Protein AF-A0A097ESL0-F1 (afdb_monomer_lite)

Structure (mmCIF, N/CA/C/O backbone):
data_AF-A0A097ESL0-F1
#
_entry.id   AF-A0A097ESL0-F1
#
loop_
_atom_site.group_PDB
_atom_site.id
_atom_site.type_symbol
_atom_site.label_atom_id
_atom_site.label_alt_id
_atom_site.label_comp_id
_atom_site.label_asym_id
_atom_site.label_entity_id
_atom_site.label_seq_id
_atom_site.pdbx_PDB_ins_code
_atom_site.Cartn_x
_atom_site.Cartn_y
_atom_site.Cartn_z
_atom_site.occupancy
_atom_site.B_iso_or_equiv
_atom_site.auth_seq_id
_atom_site.auth_comp_id
_atom_site.auth_asym_id
_atom_site.auth_atom_id
_atom_site.pdbx_PDB_model_num
ATOM 1 N N . MET A 1 1 ? -3.115 -7.786 -24.109 1.00 72.25 1 MET A N 1
ATOM 2 C CA . MET A 1 1 ? -2.297 -7.925 -22.891 1.00 72.25 1 MET A CA 1
ATOM 3 C C . MET A 1 1 ? -1.131 -6.985 -23.068 1.00 72.25 1 MET A C 1
ATOM 5 O O . MET A 1 1 ? -0.474 -7.098 -24.095 1.00 72.25 1 MET A O 1
ATOM 9 N N . ASN A 1 2 ? -0.929 -6.056 -22.139 1.00 75.81 2 ASN A N 1
ATOM 10 C CA . ASN A 1 2 ? 0.230 -5.167 -22.152 1.00 75.81 2 ASN A CA 1
ATOM 11 C C . ASN A 1 2 ? 1.166 -5.564 -21.012 1.00 75.81 2 ASN A C 1
ATOM 13 O O . ASN A 1 2 ? 0.701 -5.909 -19.924 1.00 75.81 2 ASN A O 1
ATOM 17 N N . ILE A 1 3 ? 2.466 -5.565 -21.291 1.00 78.94 3 ILE A N 1
ATOM 18 C CA . ILE A 1 3 ? 3.513 -5.884 -20.325 1.00 78.94 3 ILE A CA 1
ATOM 19 C C . ILE A 1 3 ? 4.560 -4.782 -20.439 1.00 78.94 3 ILE A C 1
ATOM 21 O O . ILE A 1 3 ? 5.071 -4.536 -21.531 1.00 78.94 3 ILE A O 1
ATOM 25 N N . ALA A 1 4 ? 4.867 -4.133 -19.323 1.00 76.00 4 ALA A N 1
ATOM 26 C CA . ALA A 1 4 ? 5.984 -3.208 -19.200 1.00 76.00 4 ALA A CA 1
ATOM 27 C C . ALA A 1 4 ? 7.003 -3.793 -18.215 1.00 76.00 4 ALA A C 1
ATOM 29 O O . ALA A 1 4 ? 6.636 -4.161 -17.099 1.00 76.00 4 ALA A O 1
ATOM 30 N N . ASP A 1 5 ? 8.260 -3.900 -18.636 1.00 73.31 5 ASP A N 1
ATOM 31 C CA . ASP A 1 5 ? 9.339 -4.500 -17.848 1.00 73.31 5 ASP A CA 1
ATOM 32 C C . ASP A 1 5 ? 10.494 -3.496 -17.663 1.00 73.31 5 ASP A C 1
ATOM 34 O O . ASP A 1 5 ? 10.840 -2.773 -18.604 1.00 73.31 5 ASP A O 1
ATOM 38 N N . GLY A 1 6 ? 11.059 -3.430 -16.453 1.00 63.69 6 GLY A N 1
ATOM 39 C CA . GLY A 1 6 ? 12.122 -2.502 -16.040 1.00 63.69 6 GLY A CA 1
ATOM 40 C C . GLY A 1 6 ? 11.662 -1.192 -15.371 1.00 63.69 6 GLY A C 1
ATOM 41 O O . GLY A 1 6 ? 10.480 -0.907 -15.224 1.00 63.69 6 GLY A O 1
ATOM 42 N N . ASN A 1 7 ? 12.617 -0.337 -14.973 1.00 55.38 7 ASN A N 1
ATOM 43 C CA . ASN A 1 7 ? 12.353 0.988 -14.376 1.00 55.38 7 ASN A CA 1
ATOM 44 C C . ASN A 1 7 ? 11.753 1.969 -15.407 1.00 55.38 7 ASN A C 1
ATOM 46 O O . ASN A 1 7 ? 12.433 2.880 -15.885 1.00 55.38 7 ASN A O 1
ATOM 50 N N . VAL A 1 8 ? 10.486 1.783 -15.770 1.00 59.78 8 VAL A N 1
ATOM 51 C CA . VAL A 1 8 ? 9.798 2.557 -16.808 1.00 59.78 8 VAL A CA 1
ATOM 52 C C . VAL A 1 8 ? 8.651 3.393 -16.251 1.00 59.78 8 VAL A C 1
ATOM 54 O O . VAL A 1 8 ? 7.893 2.972 -15.380 1.00 59.78 8 VAL A O 1
ATOM 57 N N . TYR A 1 9 ? 8.505 4.594 -16.814 1.00 72.00 9 TYR A N 1
ATOM 58 C CA . TYR A 1 9 ? 7.272 5.370 -16.752 1.00 72.00 9 TYR A CA 1
ATOM 59 C C . TYR A 1 9 ? 6.353 4.850 -17.854 1.00 72.00 9 TYR A C 1
ATOM 61 O O . TYR A 1 9 ? 6.560 5.157 -19.028 1.00 72.00 9 TYR A O 1
ATOM 69 N N . ALA A 1 10 ? 5.381 4.017 -17.494 1.00 78.38 10 ALA A N 1
ATOM 70 C CA . ALA A 1 10 ? 4.524 3.344 -18.466 1.00 78.38 10 ALA A CA 1
ATOM 71 C C . ALA A 1 10 ? 3.055 3.719 -18.264 1.00 78.38 10 ALA A C 1
ATOM 73 O O . ALA A 1 10 ? 2.548 3.688 -17.144 1.00 78.38 10 ALA A O 1
ATOM 74 N N . ALA A 1 11 ? 2.364 4.027 -19.363 1.00 85.94 11 ALA A N 1
ATOM 75 C CA . ALA A 1 11 ? 0.911 4.133 -19.410 1.00 85.94 11 ALA A CA 1
ATOM 76 C C . ALA A 1 11 ? 0.359 2.953 -20.217 1.00 85.94 11 ALA A C 1
ATOM 78 O O . ALA A 1 11 ? 0.725 2.772 -21.378 1.00 85.94 11 ALA A O 1
ATOM 79 N N . GLN A 1 12 ? -0.496 2.137 -19.605 1.00 84.81 12 GLN A N 1
ATOM 80 C CA . GLN A 1 12 ? -1.028 0.913 -20.199 1.00 84.81 12 GLN A CA 1
ATOM 81 C C . GLN A 1 12 ? -2.561 0.932 -20.189 1.00 84.81 12 GLN A C 1
ATOM 83 O O . GLN A 1 12 ? -3.185 1.229 -19.169 1.00 84.81 12 GLN A O 1
ATOM 88 N N . VAL A 1 13 ? -3.164 0.598 -21.333 1.00 88.62 13 VAL A N 1
ATOM 89 C CA . VAL A 1 13 ? -4.618 0.478 -21.514 1.00 88.62 13 VAL A CA 1
ATOM 90 C C . VAL A 1 13 ? -4.913 -0.881 -22.127 1.00 88.62 13 VAL A C 1
ATOM 92 O O . VAL A 1 13 ? -4.481 -1.167 -23.244 1.00 88.62 13 VAL A O 1
ATOM 95 N N . GLY A 1 14 ? -5.660 -1.728 -21.432 1.00 86.19 14 GLY A N 1
ATOM 96 C CA . GLY A 1 14 ? -5.944 -3.064 -21.943 1.00 86.19 14 GLY A CA 1
ATOM 97 C C . GLY A 1 14 ? -6.792 -3.901 -21.007 1.00 86.19 14 GLY A C 1
ATOM 98 O O . GLY A 1 14 ? -7.068 -3.514 -19.884 1.00 86.19 14 GLY A O 1
ATOM 99 N N . PHE A 1 15 ? -7.206 -5.082 -21.461 1.00 87.88 15 PHE A N 1
ATOM 100 C CA . PHE A 1 15 ? -7.933 -6.018 -20.599 1.00 87.88 15 PHE A CA 1
ATOM 101 C C . PHE A 1 15 ? -7.063 -6.517 -19.439 1.00 87.88 15 PHE A C 1
ATOM 103 O O . PHE A 1 15 ? -7.522 -6.559 -18.305 1.00 87.88 15 PHE A O 1
ATOM 110 N N . LEU A 1 16 ? -5.806 -6.856 -19.729 1.00 88.81 16 LEU A N 1
ATOM 111 C CA . LEU A 1 16 ? -4.817 -7.324 -18.762 1.00 88.81 16 LEU A CA 1
ATOM 112 C C . LEU A 1 16 ? -3.552 -6.486 -18.934 1.00 88.81 16 LEU A C 1
ATOM 114 O O . LEU A 1 16 ? -2.993 -6.467 -20.041 1.00 88.81 16 LEU A O 1
ATOM 118 N N . ASN A 1 17 ? -3.120 -5.824 -17.866 1.00 88.06 17 ASN A N 1
ATOM 119 C CA . ASN A 1 17 ? -1.888 -5.044 -17.818 1.00 88.06 17 ASN A CA 1
ATOM 120 C C . ASN A 1 17 ? -0.973 -5.598 -16.717 1.00 88.06 17 ASN A C 1
ATOM 122 O O . ASN A 1 17 ? -1.445 -5.919 -15.624 1.00 88.06 17 ASN A O 1
ATOM 126 N N . LYS A 1 18 ? 0.324 -5.723 -17.012 1.00 87.88 18 LYS A N 1
ATOM 127 C CA . LYS A 1 18 ? 1.361 -6.076 -16.036 1.00 87.88 18 LYS A CA 1
ATOM 128 C C . LYS A 1 18 ? 2.496 -5.054 -16.105 1.00 87.88 18 LYS A C 1
ATOM 130 O O . LYS A 1 18 ? 2.891 -4.647 -17.197 1.00 87.88 18 LYS A O 1
ATOM 135 N N . SER A 1 19 ? 3.038 -4.651 -14.961 1.00 83.81 19 SER A N 1
ATOM 136 C CA . SER A 1 19 ? 4.214 -3.780 -14.898 1.00 83.81 19 SER A CA 1
ATOM 137 C C . SER A 1 19 ? 5.212 -4.251 -13.848 1.00 83.81 19 SER A C 1
ATOM 139 O O . SER A 1 19 ? 4.795 -4.573 -12.740 1.00 83.81 19 SER A O 1
ATOM 141 N N . ALA A 1 20 ? 6.506 -4.244 -14.164 1.00 79.88 20 ALA A N 1
ATOM 142 C CA . ALA A 1 20 ? 7.585 -4.518 -13.214 1.00 79.88 20 ALA A CA 1
ATOM 143 C C . ALA A 1 20 ? 8.308 -3.213 -12.842 1.00 79.88 20 ALA A C 1
ATOM 145 O O . ALA A 1 20 ? 9.135 -2.720 -13.592 1.00 79.88 20 ALA A O 1
ATOM 146 N N . GLY A 1 21 ? 7.967 -2.635 -11.690 1.00 74.62 21 GLY A N 1
ATOM 147 C CA . GLY A 1 21 ? 8.648 -1.480 -11.102 1.00 74.62 21 GLY A CA 1
ATOM 148 C C . GLY A 1 21 ? 8.341 -0.106 -11.715 1.00 74.62 21 GLY A C 1
ATOM 149 O O . GLY A 1 21 ? 7.564 0.028 -12.658 1.00 74.62 21 GLY A O 1
ATOM 150 N N . GLY A 1 22 ? 8.920 0.944 -11.120 1.00 81.69 22 GLY A N 1
ATOM 151 C CA . GLY A 1 22 ? 8.792 2.331 -11.584 1.00 81.69 22 GLY A CA 1
ATOM 152 C C . GLY A 1 22 ? 7.477 3.030 -11.213 1.00 81.69 22 GLY A C 1
ATOM 153 O O . GLY A 1 22 ? 6.807 2.664 -10.242 1.00 81.69 22 GLY A O 1
ATOM 154 N N . PHE A 1 23 ? 7.136 4.076 -11.979 1.00 86.00 23 PHE A N 1
ATOM 155 C CA . PHE A 1 23 ? 5.852 4.778 -11.893 1.00 86.00 23 PHE A CA 1
ATOM 156 C C . PHE A 1 23 ? 4.937 4.336 -13.034 1.00 86.00 23 PHE A C 1
ATOM 158 O O . PHE A 1 23 ? 5.247 4.552 -14.205 1.00 86.00 23 PHE A O 1
ATOM 165 N N . THR A 1 24 ? 3.791 3.742 -12.709 1.00 88.94 24 THR A N 1
ATOM 166 C CA . THR A 1 24 ? 2.943 3.089 -13.720 1.00 88.94 24 THR A CA 1
ATOM 167 C C . THR A 1 24 ? 1.526 3.642 -13.681 1.00 88.94 24 THR A C 1
ATOM 169 O O . THR A 1 24 ? 0.964 3.846 -12.610 1.00 88.94 24 THR A O 1
ATOM 172 N N . ILE A 1 25 ? 0.936 3.896 -14.845 1.00 90.94 25 ILE A N 1
ATOM 173 C CA . ILE A 1 25 ? -0.482 4.222 -14.991 1.00 90.94 25 ILE A CA 1
ATOM 174 C C . ILE A 1 25 ? -1.121 3.070 -15.751 1.00 90.94 25 ILE A C 1
ATOM 176 O O . ILE A 1 25 ? -0.757 2.802 -16.893 1.00 90.94 25 ILE A O 1
ATOM 180 N N . GLN A 1 26 ? -2.061 2.372 -15.130 1.00 91.62 26 GLN A N 1
ATOM 181 C CA . GLN A 1 26 ? -2.710 1.209 -15.724 1.00 91.62 26 GLN A CA 1
ATOM 182 C C . GLN A 1 26 ? -4.221 1.359 -15.643 1.00 91.62 26 GLN A C 1
ATOM 184 O O . GLN A 1 26 ? -4.768 1.674 -14.587 1.00 91.62 26 GLN A O 1
ATOM 189 N N . THR A 1 27 ? -4.899 1.135 -16.766 1.00 92.56 27 THR A N 1
ATOM 190 C CA . THR A 1 27 ? -6.359 1.070 -16.817 1.00 92.56 27 THR A CA 1
ATOM 191 C C . THR A 1 27 ? -6.818 -0.160 -17.589 1.00 92.56 27 THR A C 1
ATOM 193 O O . THR A 1 27 ? -6.297 -0.467 -18.670 1.00 92.56 27 THR A O 1
ATOM 196 N N . GLY A 1 28 ? -7.763 -0.907 -17.020 1.00 89.81 28 GLY A N 1
ATOM 197 C CA . GLY A 1 28 ? -8.121 -2.207 -17.565 1.00 89.81 28 GLY A CA 1
ATOM 198 C C . GLY A 1 28 ? -9.080 -3.042 -16.740 1.00 89.81 28 GLY A C 1
ATOM 199 O O . GLY A 1 28 ? -9.633 -2.588 -15.747 1.00 89.81 28 GLY A O 1
ATOM 200 N N . VAL A 1 29 ? -9.284 -4.296 -17.150 1.00 92.00 29 VAL A N 1
ATOM 201 C CA . VAL A 1 29 ? -10.060 -5.254 -16.347 1.00 92.00 29 VAL A CA 1
ATOM 202 C C . VAL A 1 29 ? -9.214 -5.755 -15.183 1.00 92.00 29 VAL A C 1
ATOM 204 O O . VAL A 1 29 ? -9.672 -5.684 -14.044 1.00 92.00 29 VAL A O 1
ATOM 207 N N . ALA A 1 30 ? -7.986 -6.205 -15.453 1.00 92.38 30 ALA A N 1
ATOM 208 C CA . ALA A 1 30 ? -7.028 -6.582 -14.424 1.00 92.38 30 ALA A CA 1
ATOM 209 C C . ALA A 1 30 ? -5.686 -5.866 -14.614 1.00 92.38 30 ALA A C 1
ATOM 211 O O . ALA A 1 30 ? -5.110 -5.897 -15.705 1.00 92.38 30 ALA A O 1
ATOM 212 N N . ASN A 1 31 ? -5.183 -5.261 -13.541 1.00 91.12 31 ASN A N 1
ATOM 213 C CA . ASN A 1 31 ? -3.884 -4.597 -13.497 1.00 91.12 31 ASN A CA 1
ATOM 214 C C . ASN A 1 31 ? -3.013 -5.255 -12.425 1.00 91.12 31 ASN A C 1
ATOM 216 O O . ASN A 1 31 ? -3.475 -5.494 -11.309 1.00 91.12 31 ASN A O 1
ATOM 220 N N . MET A 1 32 ? -1.767 -5.559 -12.772 1.00 90.00 32 MET A N 1
ATOM 221 C CA . MET A 1 32 ? -0.806 -6.200 -11.879 1.00 90.00 32 MET A CA 1
ATOM 222 C C . MET A 1 32 ? 0.496 -5.405 -11.866 1.00 90.00 32 MET A C 1
ATOM 224 O O . MET A 1 32 ? 1.075 -5.121 -12.915 1.00 90.00 32 MET A O 1
ATOM 228 N N . VAL A 1 33 ? 0.986 -5.070 -10.678 1.00 88.19 33 VAL A N 1
ATOM 229 C CA . VAL A 1 33 ? 2.288 -4.433 -10.488 1.00 88.19 33 VAL A CA 1
ATOM 230 C C . VAL A 1 33 ? 3.181 -5.333 -9.659 1.00 88.19 33 VAL A C 1
ATOM 232 O O . VAL A 1 33 ? 2.808 -5.788 -8.582 1.00 88.19 33 VAL A O 1
ATOM 235 N N . GLU A 1 34 ? 4.389 -5.542 -10.150 1.00 87.31 34 GLU A N 1
ATOM 236 C CA . GLU A 1 34 ? 5.456 -6.228 -9.451 1.00 87.31 34 GLU A CA 1
ATOM 237 C C . GLU A 1 34 ? 6.490 -5.191 -9.007 1.00 87.31 34 GLU A C 1
ATOM 239 O O . GLU A 1 34 ? 7.012 -4.422 -9.811 1.00 87.31 34 GLU A O 1
ATOM 244 N N . ILE A 1 35 ? 6.730 -5.100 -7.704 1.00 77.69 35 ILE A N 1
ATOM 245 C CA . ILE A 1 35 ? 7.628 -4.126 -7.095 1.00 77.69 35 ILE A CA 1
ATOM 246 C C . ILE A 1 35 ? 9.006 -4.750 -6.970 1.00 77.69 35 ILE A C 1
ATOM 248 O O . ILE A 1 35 ? 9.193 -5.727 -6.247 1.00 77.69 35 ILE A O 1
ATOM 252 N N . GLU A 1 36 ? 9.971 -4.139 -7.647 1.00 74.31 36 GLU A N 1
ATOM 253 C CA . GLU A 1 36 ? 11.376 -4.541 -7.581 1.00 74.31 36 GLU A CA 1
ATOM 254 C C . GLU A 1 36 ? 12.198 -3.672 -6.607 1.00 74.31 36 GLU A C 1
ATOM 256 O O . GLU A 1 36 ? 13.166 -4.149 -6.027 1.00 74.31 36 GLU A O 1
ATOM 261 N N . ASN A 1 37 ? 11.781 -2.418 -6.368 1.00 66.12 37 ASN A N 1
ATOM 262 C CA . ASN A 1 37 ? 12.478 -1.427 -5.538 1.00 66.12 37 ASN A CA 1
ATOM 263 C C . ASN A 1 37 ? 11.499 -0.626 -4.655 1.00 66.12 37 ASN A C 1
ATOM 265 O O . ASN A 1 37 ? 10.334 -0.442 -5.000 1.00 66.12 37 ASN A O 1
ATOM 269 N N . ASN A 1 38 ? 11.987 -0.061 -3.543 1.00 66.56 38 ASN A N 1
ATOM 270 C CA . ASN A 1 38 ? 11.163 0.674 -2.564 1.00 66.56 38 ASN A CA 1
ATOM 271 C C . ASN A 1 38 ? 10.619 2.037 -3.045 1.00 66.56 38 ASN A C 1
ATOM 273 O O . ASN A 1 38 ? 9.822 2.655 -2.344 1.00 66.56 38 ASN A O 1
ATOM 277 N N . THR A 1 39 ? 11.033 2.524 -4.216 1.00 69.38 39 THR A N 1
ATOM 278 C CA . THR A 1 39 ? 10.663 3.846 -4.763 1.00 69.38 39 THR A CA 1
ATOM 279 C C . THR A 1 39 ? 9.547 3.789 -5.808 1.00 69.38 39 THR A C 1
ATOM 281 O O . THR A 1 39 ? 9.384 4.725 -6.589 1.00 69.38 39 THR A O 1
ATOM 284 N N . ASN A 1 40 ? 8.795 2.692 -5.862 1.00 80.00 40 ASN A N 1
ATOM 285 C CA . ASN A 1 40 ? 7.787 2.491 -6.897 1.00 80.00 40 ASN A CA 1
ATOM 286 C C . ASN A 1 40 ? 6.462 3.181 -6.552 1.00 80.00 40 ASN A C 1
ATOM 288 O O . ASN A 1 40 ? 6.135 3.427 -5.389 1.00 80.00 40 ASN A O 1
ATOM 292 N N . GLY A 1 41 ? 5.676 3.490 -7.576 1.00 87.12 41 GLY A N 1
ATOM 293 C CA . GLY A 1 41 ? 4.352 4.057 -7.383 1.00 87.12 41 GLY A CA 1
ATOM 294 C C . GLY A 1 41 ? 3.496 3.966 -8.630 1.00 87.12 41 GLY A C 1
ATOM 295 O O . GLY A 1 41 ? 3.914 3.454 -9.668 1.00 87.12 41 GLY A O 1
ATOM 296 N N . GLY A 1 42 ? 2.266 4.446 -8.550 1.00 91.19 42 GLY A N 1
ATOM 297 C CA . GLY A 1 42 ? 1.427 4.448 -9.737 1.00 91.19 42 GLY A CA 1
ATOM 298 C C . GLY A 1 42 ? -0.042 4.701 -9.496 1.00 91.19 42 GLY A C 1
ATOM 299 O O . GLY A 1 42 ? -0.500 4.857 -8.367 1.00 91.19 42 GLY A O 1
ATOM 300 N N . LEU A 1 43 ? -0.776 4.712 -10.601 1.00 93.06 43 LEU A N 1
ATOM 301 C CA . LEU A 1 43 ? -2.223 4.793 -10.652 1.00 93.06 43 LEU A CA 1
ATOM 302 C C . LEU A 1 43 ? -2.766 3.532 -11.325 1.00 93.06 43 LEU A C 1
ATOM 304 O O . LEU A 1 43 ? -2.352 3.188 -12.429 1.00 93.06 43 LEU A O 1
ATOM 308 N N . GLN A 1 44 ? -3.714 2.865 -10.682 1.00 94.06 44 GLN A N 1
ATOM 309 C CA . GLN A 1 44 ? -4.381 1.684 -11.220 1.00 94.06 44 GLN A CA 1
ATOM 310 C C . GLN A 1 44 ? -5.893 1.896 -11.208 1.00 94.06 44 GLN A C 1
ATOM 312 O O . GLN A 1 44 ? -6.469 2.256 -10.183 1.00 94.06 44 GLN A O 1
ATOM 317 N N . LEU A 1 45 ? -6.540 1.675 -12.348 1.00 94.81 45 LEU A N 1
ATOM 318 C CA . LEU A 1 45 ? -7.989 1.743 -12.502 1.00 94.81 45 LEU A CA 1
ATOM 319 C C . LEU A 1 45 ? -8.492 0.460 -13.155 1.00 94.81 45 LEU A C 1
ATOM 321 O O . LEU A 1 45 ? -8.123 0.145 -14.284 1.00 94.81 45 LEU A O 1
ATOM 325 N N . GLY A 1 46 ? -9.338 -0.299 -12.467 1.00 93.12 46 GLY A N 1
ATOM 326 C CA . GLY A 1 46 ? -9.837 -1.540 -13.049 1.00 93.12 46 GLY A CA 1
ATOM 327 C C . GLY A 1 46 ? -10.765 -2.346 -12.172 1.00 93.12 46 GLY A C 1
ATOM 328 O O . GLY A 1 46 ? -11.128 -1.924 -11.085 1.00 93.12 46 GLY A O 1
ATOM 329 N N . ILE A 1 47 ? -11.189 -3.513 -12.646 1.00 94.31 47 ILE A N 1
ATOM 330 C CA . ILE A 1 47 ? -12.031 -4.404 -11.838 1.00 94.31 47 ILE A CA 1
ATOM 331 C C . ILE A 1 47 ? -11.169 -5.068 -10.765 1.00 94.31 47 ILE A C 1
ATOM 333 O O . ILE A 1 47 ? -11.539 -5.061 -9.595 1.00 94.31 47 ILE A O 1
ATOM 337 N N . TYR A 1 48 ? -10.013 -5.590 -11.164 1.00 94.06 48 TYR A N 1
ATOM 338 C CA . TYR A 1 48 ? -9.053 -6.252 -10.296 1.00 94.06 48 TYR A CA 1
ATOM 339 C C . TYR A 1 48 ? -7.709 -5.528 -10.360 1.00 94.06 48 TYR A C 1
ATOM 341 O O . TYR A 1 48 ? -7.156 -5.337 -11.440 1.00 94.06 48 TYR A O 1
ATOM 349 N N . ASN A 1 49 ? -7.168 -5.139 -9.215 1.00 92.56 49 ASN A N 1
ATOM 350 C CA . ASN A 1 49 ? -5.864 -4.498 -9.124 1.00 92.56 49 ASN A CA 1
ATOM 351 C C . ASN A 1 49 ? -5.013 -5.222 -8.085 1.00 92.56 49 ASN A C 1
ATOM 353 O O . ASN A 1 49 ? -5.485 -5.482 -6.977 1.00 92.56 49 ASN A O 1
ATOM 357 N N . GLU A 1 50 ? -3.763 -5.514 -8.422 1.00 91.56 50 GLU A N 1
ATOM 358 C CA . GLU A 1 50 ? -2.861 -6.263 -7.553 1.00 91.56 50 GLU A CA 1
ATOM 359 C C . GLU A 1 50 ? -1.445 -5.698 -7.567 1.00 91.56 50 GLU A C 1
ATOM 361 O O . GLU A 1 50 ? -0.906 -5.356 -8.617 1.00 91.56 50 GLU A O 1
ATOM 366 N N . VAL A 1 51 ? -0.828 -5.626 -6.388 1.00 88.19 51 VAL A N 1
ATOM 367 C CA . VAL A 1 51 ? 0.547 -5.158 -6.209 1.00 88.19 51 VAL A CA 1
ATOM 368 C C . VAL A 1 51 ? 1.331 -6.155 -5.350 1.00 88.19 51 VAL A C 1
ATOM 370 O O . VAL A 1 51 ? 0.997 -6.392 -4.187 1.00 88.19 51 VAL A O 1
ATOM 373 N N . THR A 1 52 ? 2.383 -6.737 -5.924 1.00 86.06 52 THR A N 1
ATOM 374 C CA . THR A 1 52 ? 3.183 -7.838 -5.349 1.00 86.06 52 THR A CA 1
ATOM 375 C C . THR A 1 52 ? 4.670 -7.481 -5.332 1.00 86.06 52 THR A C 1
ATOM 377 O O . THR A 1 52 ? 5.102 -6.650 -6.120 1.00 86.06 52 THR A O 1
ATOM 380 N N . GLU A 1 53 ? 5.470 -8.081 -4.447 1.00 78.25 53 GLU A N 1
ATOM 381 C CA . GLU A 1 53 ? 6.927 -7.879 -4.390 1.00 78.25 53 GLU A CA 1
ATOM 382 C C . GLU A 1 53 ? 7.667 -8.965 -5.187 1.00 78.25 53 GLU A C 1
ATOM 384 O O . GLU A 1 53 ? 7.487 -10.156 -4.920 1.00 78.25 53 GLU A O 1
ATOM 389 N N . GLY A 1 54 ? 8.504 -8.569 -6.154 1.00 65.94 54 GLY A N 1
ATOM 390 C CA . GLY A 1 54 ? 9.183 -9.505 -7.064 1.00 65.94 54 GLY A CA 1
ATOM 391 C C . GLY A 1 54 ? 10.353 -10.266 -6.426 1.00 65.94 54 GLY A C 1
ATOM 392 O O . GLY A 1 54 ? 10.607 -11.421 -6.756 1.00 65.94 54 GLY A O 1
ATOM 393 N N . ASN A 1 55 ? 11.035 -9.665 -5.443 1.00 58.06 55 ASN A N 1
ATOM 394 C CA . ASN A 1 55 ? 12.291 -10.195 -4.891 1.00 58.06 55 ASN A CA 1
ATOM 395 C C . ASN A 1 55 ? 12.138 -11.257 -3.779 1.00 58.06 55 ASN A C 1
ATOM 397 O O . ASN A 1 55 ? 13.142 -11.82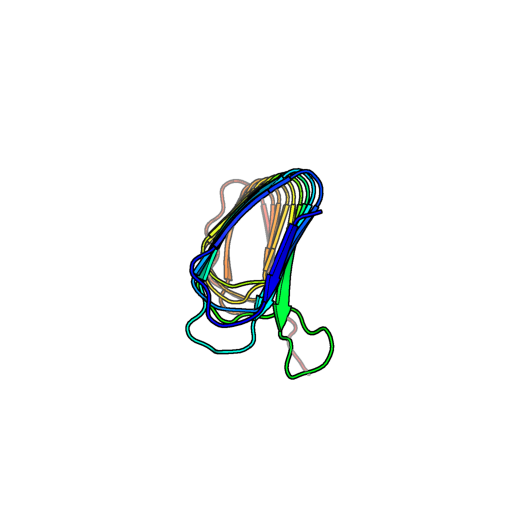2 -3.349 1.00 58.06 55 ASN A O 1
ATOM 401 N N . LEU A 1 56 ? 10.922 -11.553 -3.292 1.00 52.59 56 LEU A N 1
ATOM 402 C CA . LEU A 1 56 ? 10.739 -12.414 -2.107 1.00 52.59 56 LEU A CA 1
ATOM 403 C C . LEU A 1 56 ? 9.625 -13.470 -2.215 1.00 52.59 56 LEU A C 1
ATOM 405 O O . LEU A 1 56 ? 9.084 -13.901 -1.198 1.00 52.59 56 LEU A O 1
ATOM 409 N N . GLY A 1 57 ? 9.306 -13.913 -3.435 1.00 47.31 57 GLY A N 1
ATOM 410 C CA . GLY A 1 57 ? 8.357 -15.002 -3.681 1.00 47.31 57 GLY A CA 1
ATOM 411 C C . GLY A 1 57 ? 6.917 -14.630 -3.324 1.00 47.31 57 GLY A C 1
ATOM 412 O O . GLY A 1 57 ? 6.447 -14.942 -2.235 1.00 47.31 57 GLY A O 1
ATOM 413 N N . SER A 1 58 ? 6.210 -13.973 -4.251 1.00 53.50 58 SER A N 1
ATOM 414 C CA . SER A 1 58 ? 4.750 -13.751 -4.214 1.00 53.50 58 SER A CA 1
ATOM 415 C C . SER A 1 58 ? 4.179 -13.257 -2.874 1.00 53.50 58 SER A C 1
ATOM 417 O O . SER A 1 58 ? 3.061 -13.612 -2.498 1.00 53.50 58 SER A O 1
ATOM 419 N N . ARG A 1 59 ? 4.921 -12.420 -2.140 1.00 58.97 59 ARG A N 1
ATOM 420 C CA . ARG A 1 59 ? 4.393 -11.731 -0.958 1.00 58.97 59 ARG A CA 1
ATOM 421 C C . ARG A 1 59 ? 3.693 -10.449 -1.389 1.00 58.97 59 ARG A C 1
ATOM 423 O O . ARG A 1 59 ? 4.184 -9.712 -2.243 1.00 58.97 59 ARG A O 1
ATOM 430 N N . ILE A 1 60 ? 2.541 -10.194 -0.772 1.00 64.12 60 ILE A N 1
ATOM 431 C CA . ILE A 1 60 ? 1.830 -8.921 -0.888 1.00 64.12 60 ILE A CA 1
ATOM 432 C C . ILE A 1 60 ? 2.802 -7.813 -0.474 1.00 64.12 60 ILE A C 1
ATOM 434 O O . ILE A 1 60 ? 3.270 -7.812 0.665 1.00 64.12 60 ILE A O 1
ATOM 438 N N . SER A 1 61 ? 3.137 -6.918 -1.408 1.00 68.62 61 SER A N 1
ATOM 439 C CA . SER A 1 61 ? 4.070 -5.833 -1.112 1.00 68.62 61 SER A CA 1
ATOM 440 C C . SER A 1 61 ? 3.351 -4.725 -0.364 1.00 68.62 61 SER A C 1
ATOM 442 O O . SER A 1 61 ? 2.251 -4.329 -0.745 1.00 68.62 61 SER A O 1
ATOM 444 N N . ASP A 1 62 ? 3.993 -4.194 0.667 1.00 71.31 62 ASP A N 1
ATOM 445 C CA . ASP A 1 62 ? 3.537 -2.999 1.378 1.00 71.31 62 ASP A CA 1
ATOM 446 C C . ASP A 1 62 ? 4.313 -1.742 0.952 1.00 71.31 62 ASP A C 1
ATOM 448 O O . ASP A 1 62 ? 4.007 -0.636 1.394 1.00 71.31 62 ASP A O 1
ATOM 452 N N . ASN A 1 63 ? 5.323 -1.911 0.095 1.00 72.75 63 ASN A N 1
ATOM 453 C CA . ASN A 1 63 ? 6.203 -0.838 -0.342 1.00 72.75 63 ASN A CA 1
ATOM 454 C C . ASN A 1 63 ? 5.635 -0.124 -1.573 1.00 72.75 63 ASN A C 1
ATOM 456 O O . ASN A 1 63 ? 4.814 -0.661 -2.315 1.00 72.75 63 ASN A O 1
ATOM 460 N N . GLY A 1 64 ? 6.081 1.112 -1.784 1.00 80.06 64 GLY A N 1
ATOM 461 C CA . GLY A 1 64 ? 5.608 1.964 -2.870 1.00 80.06 64 GLY A CA 1
ATOM 462 C C . GLY A 1 64 ? 4.234 2.601 -2.628 1.00 80.06 64 GLY A C 1
ATOM 463 O O . GLY A 1 64 ? 3.459 2.188 -1.764 1.00 80.06 64 GLY A O 1
ATOM 464 N N . TYR A 1 65 ? 3.946 3.659 -3.386 1.00 88.00 65 TYR A N 1
ATOM 465 C CA . TYR A 1 65 ? 2.720 4.445 -3.241 1.00 88.00 65 TYR A CA 1
ATOM 466 C C . TYR A 1 65 ? 1.835 4.310 -4.477 1.00 88.00 65 TYR A C 1
ATOM 468 O O . TYR A 1 65 ? 2.117 4.890 -5.529 1.00 88.00 65 TYR A O 1
ATOM 476 N N . TYR A 1 66 ? 0.741 3.566 -4.337 1.00 90.75 66 TYR A N 1
ATOM 477 C CA . TYR A 1 66 ? -0.218 3.344 -5.409 1.00 90.75 66 TYR A CA 1
ATOM 478 C C . TYR A 1 66 ? -1.549 3.988 -5.070 1.00 90.75 66 TYR A C 1
ATOM 480 O O . TYR A 1 66 ? -2.082 3.814 -3.976 1.00 90.75 66 TYR A O 1
ATOM 488 N N . VAL A 1 67 ? -2.113 4.703 -6.034 1.00 94.19 67 VAL A N 1
ATOM 489 C CA . VAL A 1 67 ? -3.516 5.103 -6.012 1.00 94.19 67 VAL A CA 1
ATOM 490 C C . VAL A 1 67 ? -4.267 4.095 -6.864 1.00 94.19 67 VAL A C 1
ATOM 492 O O . VAL A 1 67 ? -3.991 3.938 -8.047 1.00 94.19 67 VAL A O 1
ATOM 495 N N . THR A 1 68 ? -5.185 3.361 -6.259 1.00 94.31 68 THR A N 1
ATOM 496 C CA . THR A 1 68 ? -5.880 2.259 -6.914 1.00 94.31 68 THR A CA 1
ATOM 497 C C . THR A 1 68 ? -7.376 2.457 -6.768 1.00 94.31 68 THR A C 1
ATOM 499 O O . THR A 1 68 ? -7.857 2.651 -5.654 1.00 94.31 68 THR A O 1
ATOM 502 N N . ALA A 1 69 ? -8.117 2.400 -7.871 1.00 96.00 69 ALA A N 1
ATOM 503 C CA . ALA A 1 69 ? -9.571 2.412 -7.853 1.00 96.00 69 ALA A CA 1
ATOM 504 C C . ALA A 1 69 ? -10.135 1.200 -8.604 1.00 96.00 69 ALA A C 1
ATOM 506 O O . ALA A 1 69 ? -9.748 0.929 -9.744 1.00 96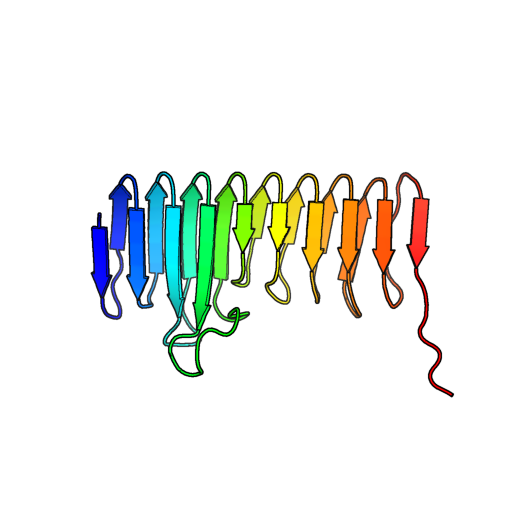.00 69 ALA A O 1
ATOM 507 N N . GLY A 1 70 ? -11.052 0.466 -7.974 1.00 94.00 70 GLY A N 1
ATOM 508 C CA . GLY A 1 70 ? -11.584 -0.746 -8.580 1.00 94.00 70 GLY A CA 1
ATOM 509 C C . GLY A 1 70 ? -12.592 -1.533 -7.767 1.00 94.00 70 GLY A C 1
ATOM 510 O O . GLY A 1 70 ? -13.017 -1.108 -6.700 1.00 94.00 70 GLY A O 1
ATOM 511 N N . VAL A 1 71 ? -13.005 -2.693 -8.273 1.00 95.81 71 VAL A N 1
ATOM 512 C CA . VAL A 1 71 ? -13.910 -3.577 -7.519 1.00 95.81 71 VAL A CA 1
ATOM 513 C C . VAL A 1 71 ? -13.127 -4.305 -6.432 1.00 95.81 71 VAL A C 1
ATOM 515 O O . VAL A 1 71 ? -13.543 -4.296 -5.276 1.00 95.81 71 VAL A O 1
ATOM 518 N N . TYR A 1 72 ? -11.985 -4.884 -6.792 1.00 95.25 72 TYR A N 1
ATOM 519 C CA . TYR A 1 72 ? -11.102 -5.618 -5.899 1.00 95.25 72 TYR A CA 1
ATOM 520 C C . TYR A 1 72 ? -9.672 -5.093 -6.015 1.00 95.25 72 TYR A C 1
ATOM 522 O O . TYR A 1 72 ? -9.080 -5.126 -7.092 1.00 95.25 72 TYR A O 1
ATOM 530 N N . ASN A 1 73 ? -9.115 -4.632 -4.899 1.00 93.81 73 ASN A N 1
ATOM 531 C CA . ASN A 1 73 ? -7.770 -4.075 -4.825 1.00 93.81 73 ASN A CA 1
ATOM 532 C C . ASN A 1 73 ? -6.953 -4.857 -3.794 1.00 93.81 73 ASN A C 1
ATOM 534 O O . ASN A 1 73 ? -7.348 -4.911 -2.631 1.00 93.81 73 ASN A O 1
ATOM 538 N N . ASN A 1 74 ? -5.813 -5.424 -4.188 1.00 92.19 74 ASN A N 1
ATOM 539 C CA . ASN A 1 74 ? -4.981 -6.268 -3.333 1.00 92.19 74 ASN A CA 1
ATOM 540 C C . ASN A 1 74 ? -3.529 -5.782 -3.276 1.00 92.19 74 ASN A C 1
ATOM 542 O O . ASN A 1 74 ? -2.902 -5.560 -4.307 1.00 92.19 74 ASN A O 1
ATOM 546 N N . GLY A 1 75 ? -2.978 -5.652 -2.070 1.00 87.81 75 GLY A N 1
ATOM 547 C CA . GLY A 1 75 ? -1.575 -5.269 -1.880 1.00 87.81 75 GLY A CA 1
ATOM 548 C C . GLY A 1 75 ? -1.229 -3.840 -2.282 1.00 87.81 75 GLY A C 1
ATOM 549 O O . GLY A 1 75 ? -2.094 -3.069 -2.690 1.00 87.81 75 GLY A O 1
ATOM 550 N N . GLY A 1 76 ? 0.028 -3.460 -2.084 1.00 82.62 76 GLY A N 1
ATOM 551 C CA . GLY A 1 76 ? 0.541 -2.107 -2.290 1.00 82.62 76 GLY A CA 1
ATOM 552 C C . GLY A 1 76 ? 0.163 -1.156 -1.155 1.00 82.62 76 GLY A C 1
ATOM 553 O O . GLY A 1 76 ? -0.934 -1.243 -0.588 1.00 82.62 76 GLY A O 1
ATOM 554 N N . GLY A 1 77 ? 1.071 -0.237 -0.829 1.00 87.00 77 GLY A N 1
ATOM 555 C CA . GLY A 1 77 ? 0.783 0.924 0.012 1.00 87.00 77 GLY A CA 1
A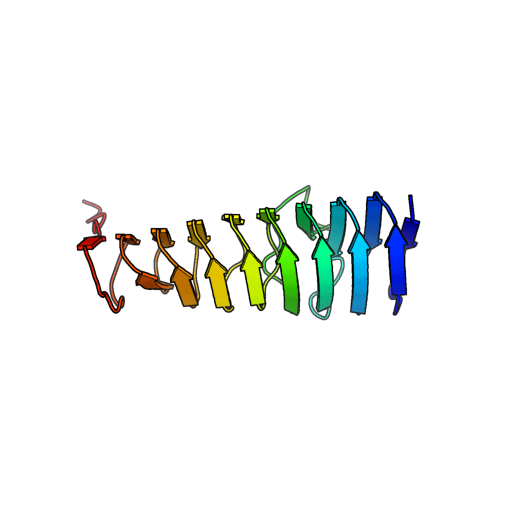TOM 556 C C . GLY A 1 77 ? 0.070 2.036 -0.770 1.00 87.00 77 GLY A C 1
ATOM 557 O O . GLY A 1 77 ? -0.046 1.988 -1.996 1.00 87.00 77 GLY A O 1
ATOM 558 N N . GLY A 1 78 ? -0.407 3.067 -0.067 1.00 90.06 78 GLY A N 1
ATOM 559 C CA . GLY A 1 78 ? -1.008 4.259 -0.683 1.00 90.06 78 GLY A CA 1
ATOM 560 C C . GLY A 1 78 ? -2.524 4.361 -0.510 1.00 90.06 78 GLY A C 1
ATOM 561 O O . GLY A 1 78 ? -3.028 4.185 0.595 1.00 90.06 78 GLY A O 1
ATOM 562 N N . VAL A 1 79 ? -3.254 4.719 -1.567 1.00 94.50 79 VAL A N 1
ATOM 563 C CA . VAL A 1 79 ? -4.707 4.959 -1.519 1.00 94.50 79 VAL A CA 1
ATOM 564 C C . VAL A 1 79 ? -5.444 3.893 -2.316 1.00 94.50 79 VAL A C 1
ATOM 566 O O . VAL A 1 79 ? -5.156 3.687 -3.491 1.00 94.50 79 VAL A O 1
ATOM 569 N N . LYS A 1 80 ? -6.438 3.243 -1.712 1.00 94.94 80 LYS A N 1
ATOM 570 C CA . LYS A 1 80 ? -7.287 2.248 -2.379 1.00 94.94 80 LYS A CA 1
ATOM 571 C C . LYS A 1 80 ? -8.744 2.641 -2.253 1.00 94.94 80 LYS A C 1
ATOM 573 O O . LYS A 1 80 ? -9.214 2.904 -1.151 1.00 94.94 80 LYS A O 1
ATOM 578 N N . ILE A 1 81 ? -9.455 2.667 -3.369 1.00 95.62 81 ILE A N 1
ATOM 579 C CA . ILE A 1 81 ? -10.879 2.979 -3.429 1.00 95.62 81 ILE A CA 1
ATOM 580 C C . ILE A 1 81 ? -11.577 1.824 -4.130 1.00 95.62 81 ILE A C 1
ATOM 582 O O . ILE A 1 81 ? -11.258 1.500 -5.273 1.00 95.62 81 ILE A O 1
ATOM 586 N N . GLY A 1 82 ? -12.530 1.179 -3.472 1.00 94.06 82 GLY A N 1
ATOM 587 C CA . GLY A 1 82 ? -13.193 0.052 -4.107 1.00 94.06 82 GLY A CA 1
ATOM 588 C C . GLY A 1 82 ? -14.260 -0.634 -3.296 1.00 94.06 82 GLY A C 1
ATOM 589 O O . GLY A 1 82 ? -14.600 -0.212 -2.200 1.00 94.06 82 GLY A O 1
ATOM 590 N N . VAL A 1 83 ? -14.811 -1.712 -3.843 1.00 95.56 83 VAL A N 1
ATOM 591 C CA . VAL A 1 83 ? -15.761 -2.535 -3.087 1.00 95.56 83 VAL A CA 1
ATOM 592 C C . VAL A 1 83 ? -14.999 -3.336 -2.038 1.00 95.56 83 VAL A C 1
ATOM 594 O O . VAL A 1 83 ? -15.365 -3.316 -0.865 1.00 95.56 83 VAL A O 1
ATOM 597 N N . LEU A 1 84 ? -13.914 -3.985 -2.458 1.00 95.31 84 LEU A N 1
ATOM 598 C CA . LEU A 1 84 ? -13.066 -4.840 -1.644 1.00 95.31 84 LEU A CA 1
ATOM 599 C C . LEU A 1 84 ? -11.623 -4.328 -1.703 1.00 95.31 84 LEU A C 1
ATOM 601 O O . LEU A 1 84 ? -11.007 -4.314 -2.767 1.00 95.31 84 LEU A O 1
ATOM 605 N N . ASN A 1 85 ? -11.073 -3.936 -0.558 1.00 93.38 85 ASN A N 1
ATOM 606 C CA . ASN A 1 85 ? -9.678 -3.524 -0.431 1.00 93.38 85 ASN A CA 1
ATOM 607 C C . ASN A 1 85 ? -8.961 -4.467 0.538 1.00 93.38 85 ASN A C 1
ATOM 609 O O . ASN A 1 85 ? -9.332 -4.531 1.706 1.00 93.38 85 ASN A O 1
ATOM 613 N N . ASN A 1 86 ? -7.931 -5.172 0.075 1.00 90.81 86 ASN A N 1
ATOM 614 C CA . ASN A 1 86 ? -7.181 -6.160 0.845 1.00 90.81 86 ASN A CA 1
ATOM 615 C C . ASN A 1 86 ? -5.672 -5.852 0.869 1.00 90.81 86 ASN A C 1
ATOM 617 O O . ASN A 1 86 ? -5.098 -5.353 -0.104 1.00 90.81 86 ASN A O 1
ATOM 621 N N . GLY A 1 87 ? -5.018 -6.149 1.992 1.00 82.00 87 GLY A N 1
ATOM 622 C CA . GLY A 1 87 ? -3.568 -6.023 2.163 1.00 82.00 87 GLY A CA 1
ATOM 623 C C . GLY A 1 87 ? -3.033 -4.589 2.062 1.00 82.00 87 GLY A C 1
ATOM 624 O O . GLY A 1 87 ? -3.796 -3.626 1.939 1.00 82.00 87 GLY A O 1
ATOM 625 N N . GLY A 1 88 ? -1.709 -4.431 2.103 1.00 74.81 88 GLY A N 1
ATOM 626 C CA . GLY A 1 88 ? -1.033 -3.131 2.148 1.00 74.81 88 GLY A CA 1
ATOM 627 C C . GLY A 1 88 ? -0.990 -2.562 3.565 1.00 74.81 88 GLY A C 1
ATOM 628 O O . GLY A 1 88 ? -2.046 -2.293 4.144 1.00 74.81 88 GLY A O 1
ATOM 629 N N . LYS A 1 89 ? 0.206 -2.376 4.121 1.00 79.38 89 LYS A N 1
ATOM 630 C CA . LYS A 1 89 ? 0.430 -1.621 5.360 1.00 79.38 89 LYS A CA 1
ATOM 631 C C . LYS A 1 89 ? 0.427 -0.124 5.087 1.00 79.38 89 LYS A C 1
ATOM 633 O O . LYS A 1 89 ? 0.990 0.350 4.103 1.00 79.38 89 LYS A O 1
ATOM 638 N N . GLY A 1 90 ? -0.168 0.622 6.011 1.00 78.50 90 GLY A N 1
ATOM 639 C CA . GLY A 1 90 ? -0.293 2.067 5.910 1.00 78.50 90 GLY A CA 1
ATOM 640 C C . GLY A 1 90 ? -1.205 2.522 4.767 1.00 78.50 90 GLY A C 1
ATOM 641 O O . GLY A 1 90 ? -1.808 1.733 4.038 1.00 78.50 90 GLY A O 1
ATOM 642 N N . GLY A 1 91 ? -1.315 3.842 4.620 1.00 87.69 91 GLY A N 1
ATOM 643 C CA . GLY A 1 91 ? -2.149 4.457 3.590 1.00 87.69 91 GLY A CA 1
ATOM 644 C C . GLY A 1 91 ? -3.632 4.567 3.959 1.00 87.69 91 GLY A C 1
ATOM 645 O O . GLY A 1 91 ? -3.997 4.516 5.135 1.00 87.69 91 GLY A O 1
ATOM 646 N N . VAL A 1 92 ? -4.475 4.782 2.945 1.00 92.38 92 VAL A N 1
ATOM 647 C CA . VAL A 1 92 ? -5.915 5.051 3.079 1.00 92.38 92 VAL A CA 1
ATOM 648 C C . VAL A 1 92 ? -6.716 4.077 2.222 1.00 92.38 92 VAL A C 1
ATOM 650 O O . VAL A 1 92 ? -6.494 3.968 1.020 1.00 92.38 92 VAL A O 1
ATOM 653 N N . LYS A 1 93 ? -7.690 3.396 2.818 1.00 93.38 93 LYS A N 1
ATOM 654 C CA . LYS A 1 93 ? -8.588 2.458 2.138 1.00 93.38 93 LYS A CA 1
ATOM 655 C C . LYS A 1 93 ? -10.014 2.951 2.288 1.00 93.38 93 LYS A C 1
ATOM 657 O O . LYS A 1 93 ? -10.457 3.203 3.402 1.00 93.38 93 LYS A O 1
ATOM 662 N N . ILE A 1 94 ? -10.719 3.111 1.178 1.00 94.69 94 ILE A N 1
ATOM 663 C CA . ILE A 1 94 ? -12.092 3.606 1.147 1.00 94.69 94 ILE A CA 1
ATOM 664 C C . ILE A 1 94 ? -12.939 2.594 0.389 1.00 94.69 94 ILE A C 1
ATOM 666 O O . ILE A 1 94 ? -12.659 2.296 -0.773 1.00 94.69 94 ILE A O 1
ATOM 670 N N . GLY A 1 95 ? -13.967 2.042 1.027 1.00 93.50 95 GLY A N 1
ATOM 671 C CA . GLY A 1 95 ? -14.735 0.991 0.374 1.00 93.50 95 GLY A CA 1
ATOM 672 C C . GLY A 1 95 ? -15.864 0.369 1.165 1.00 93.50 95 GLY A C 1
ATOM 673 O O . GLY A 1 95 ? -16.262 0.863 2.214 1.00 93.50 95 GLY A O 1
ATOM 674 N N . VAL A 1 96 ? -16.407 -0.728 0.643 1.00 94.19 96 VAL A N 1
ATOM 675 C CA . VAL A 1 96 ? -17.449 -1.487 1.346 1.00 94.19 96 VAL A CA 1
ATOM 676 C C . VAL A 1 96 ? -16.812 -2.402 2.385 1.00 94.19 96 VAL A C 1
ATOM 678 O O . VAL A 1 96 ? -17.205 -2.349 3.547 1.00 94.19 96 VAL A O 1
ATOM 681 N N . LEU A 1 97 ? -15.812 -3.189 1.980 1.00 94.25 97 LEU A N 1
ATOM 682 C CA . LEU A 1 97 ? -15.014 -4.039 2.856 1.00 94.25 97 LEU A CA 1
ATOM 683 C C . LEU A 1 97 ? -13.535 -3.674 2.733 1.00 94.25 97 LEU A C 1
ATOM 685 O O . LEU A 1 97 ? -12.932 -3.820 1.669 1.00 94.25 97 LEU A O 1
ATOM 689 N N . AS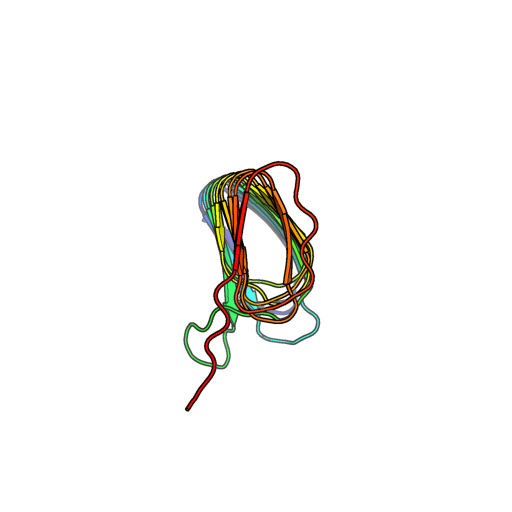N A 1 98 ? -12.947 -3.249 3.845 1.00 91.94 98 ASN A N 1
ATOM 690 C CA . ASN A 1 98 ? -11.524 -2.950 3.944 1.00 91.94 98 ASN A CA 1
ATOM 691 C C . ASN A 1 98 ? -10.856 -3.934 4.906 1.00 91.94 98 ASN A C 1
ATOM 693 O O . ASN A 1 98 ? -11.248 -4.009 6.066 1.00 91.94 98 ASN A O 1
ATOM 697 N N . ILE A 1 99 ? -9.841 -4.658 4.442 1.00 89.94 99 ILE A N 1
ATOM 698 C CA . ILE A 1 99 ? -9.016 -5.566 5.242 1.00 89.94 99 ILE A CA 1
ATOM 699 C C . ILE A 1 99 ? -7.595 -5.007 5.250 1.00 89.94 99 ILE A C 1
ATOM 701 O O . ILE A 1 99 ? -6.955 -4.838 4.205 1.00 89.94 99 ILE A O 1
ATOM 705 N N . SER A 1 100 ? -7.117 -4.644 6.435 1.00 85.62 100 SER A N 1
ATOM 706 C CA . SER A 1 100 ? -5.911 -3.846 6.585 1.00 85.62 100 SER A CA 1
ATOM 707 C C . SER A 1 100 ? -5.080 -4.245 7.797 1.00 85.62 100 SER A C 1
ATOM 709 O O . SER A 1 100 ? -5.587 -4.196 8.909 1.00 85.62 100 SER A O 1
ATOM 711 N N . PRO A 1 101 ? -3.785 -4.550 7.632 1.00 82.56 101 PRO A N 1
ATOM 712 C CA . PRO A 1 101 ? -2.904 -4.736 8.777 1.00 82.56 101 PRO A CA 1
ATOM 713 C C . PRO A 1 101 ? -2.568 -3.414 9.488 1.00 82.56 101 PRO A C 1
ATOM 715 O O . PRO A 1 101 ? -2.425 -3.427 10.698 1.00 82.56 101 PRO A O 1
ATOM 718 N N . SER A 1 102 ? -2.505 -2.261 8.806 1.00 85.62 102 SER A N 1
ATOM 719 C CA . SER A 1 102 ? -2.291 -0.931 9.429 1.00 85.62 102 SER A CA 1
ATOM 720 C C . SER A 1 102 ? -2.748 0.223 8.518 1.00 85.62 102 SER A C 1
ATOM 722 O O . SER A 1 102 ? -2.854 0.036 7.305 1.00 85.62 102 SER A O 1
ATOM 724 N N . GLY A 1 103 ? -2.992 1.422 9.068 1.00 87.06 103 GLY A N 1
ATOM 725 C CA . GLY A 1 103 ? -3.385 2.620 8.299 1.00 87.06 103 GLY A CA 1
ATOM 726 C C . GLY A 1 103 ? -4.822 3.104 8.539 1.00 87.06 103 GLY A C 1
ATOM 727 O O . GLY A 1 103 ? -5.421 2.816 9.570 1.00 87.06 103 GLY A O 1
ATOM 728 N N . LEU A 1 104 ? -5.377 3.882 7.604 1.00 89.81 104 LEU A N 1
ATOM 729 C CA . LEU A 1 104 ? -6.732 4.445 7.684 1.00 89.81 104 LEU A CA 1
ATOM 730 C C . LEU A 1 104 ? -7.697 3.639 6.808 1.00 89.81 104 LEU A C 1
ATOM 732 O O . LEU A 1 104 ? -7.495 3.551 5.600 1.00 89.81 104 LEU A O 1
ATOM 736 N N . SER A 1 105 ? -8.769 3.098 7.384 1.00 91.00 105 SER A N 1
ATOM 737 C CA . SER A 1 105 ? -9.827 2.410 6.630 1.00 91.00 105 SER A CA 1
ATOM 738 C C . SER A 1 105 ? -11.178 3.073 6.866 1.00 91.00 105 SER A C 1
ATOM 740 O O . SER A 1 105 ? -11.615 3.197 8.007 1.00 91.00 105 SER A O 1
ATOM 742 N N . ILE A 1 106 ? -11.836 3.497 5.790 1.00 91.31 106 ILE A N 1
ATOM 743 C CA . ILE A 1 106 ? -13.144 4.148 5.801 1.00 91.31 106 ILE A CA 1
ATOM 744 C C . ILE A 1 106 ? -14.110 3.299 4.980 1.00 91.31 106 ILE A C 1
ATOM 746 O O . ILE A 1 106 ? -13.913 3.098 3.781 1.00 91.31 106 ILE A O 1
ATOM 750 N N . GLY A 1 107 ? -15.171 2.796 5.596 1.00 89.62 107 GLY A N 1
ATOM 751 C CA . GLY A 1 107 ? -16.077 1.914 4.879 1.00 89.62 107 GLY A CA 1
ATOM 752 C C . GLY A 1 107 ? -17.258 1.398 5.668 1.00 89.62 107 GLY A C 1
ATOM 753 O O . GLY A 1 107 ? -17.440 1.728 6.834 1.00 89.62 107 GLY A O 1
ATOM 754 N N . ALA A 1 108 ? -18.081 0.577 5.023 1.00 90.38 108 ALA A N 1
ATOM 755 C CA . ALA A 1 108 ? -19.183 -0.079 5.719 1.00 90.38 108 ALA A CA 1
ATOM 756 C C . ALA A 1 108 ? -18.643 -1.096 6.734 1.00 90.38 108 ALA A C 1
ATOM 758 O O . ALA A 1 108 ? -19.063 -1.094 7.890 1.00 90.38 108 ALA A O 1
ATOM 759 N N . ILE A 1 109 ? -17.683 -1.918 6.308 1.00 90.62 109 ILE A N 1
ATOM 760 C CA . ILE A 1 109 ? -17.047 -2.960 7.107 1.00 90.62 109 ILE A CA 1
ATOM 761 C C . ILE A 1 109 ? -15.535 -2.784 7.020 1.00 90.62 109 ILE A C 1
ATOM 763 O O . ILE A 1 109 ? -14.959 -2.810 5.933 1.00 90.62 109 ILE A O 1
ATOM 767 N N . ASN A 1 110 ? -14.876 -2.642 8.164 1.00 89.19 110 ASN A N 1
ATOM 768 C CA . ASN A 1 110 ? -13.424 -2.569 8.230 1.00 89.19 110 ASN A CA 1
ATOM 769 C C . ASN A 1 110 ? -12.877 -3.630 9.183 1.00 89.19 110 ASN A C 1
ATOM 771 O O . ASN A 1 110 ? -13.374 -3.784 10.296 1.00 89.19 110 ASN A O 1
ATOM 775 N N . VAL A 1 111 ? -11.835 -4.331 8.753 1.00 88.62 111 VAL A N 1
ATOM 776 C CA . VAL A 1 111 ? -11.102 -5.332 9.525 1.00 88.62 111 VAL A CA 1
ATOM 777 C C . VAL A 1 111 ? -9.654 -4.867 9.613 1.00 88.62 111 VAL A C 1
ATOM 779 O O . VAL A 1 111 ? -8.970 -4.760 8.595 1.00 88.62 111 VAL A O 1
ATOM 782 N N . GLY A 1 112 ? -9.226 -4.537 10.826 1.00 81.56 112 GLY A N 1
ATOM 783 C CA . GLY A 1 112 ? -7.917 -3.991 11.147 1.00 81.56 112 GLY A CA 1
ATOM 784 C C . GLY A 1 112 ? -7.157 -4.849 12.156 1.00 81.56 112 GLY A C 1
ATOM 785 O O . GLY A 1 112 ? -7.760 -5.437 13.047 1.00 81.56 112 GLY A O 1
ATOM 786 N N . GLU A 1 113 ? -5.834 -4.869 12.069 1.00 81.19 113 GLU A N 1
ATOM 787 C CA . GLU A 1 113 ? -4.960 -5.292 13.175 1.00 81.19 113 GLU A CA 1
ATOM 788 C C . GLU A 1 113 ? -4.491 -4.059 13.982 1.00 81.19 113 GLU A C 1
ATOM 790 O O . GLU A 1 113 ? -5.151 -3.011 13.970 1.00 81.19 113 GLU A O 1
ATOM 795 N N . SER A 1 114 ? -3.368 -4.165 14.696 1.00 69.44 114 SER A N 1
ATOM 796 C CA . SER A 1 114 ? -2.771 -3.078 15.480 1.00 69.44 114 SER A CA 1
ATOM 797 C C . SER A 1 114 ? -2.423 -1.853 14.613 1.00 69.44 114 SER A C 1
ATOM 799 O O . SER A 1 114 ? -2.054 -1.983 13.450 1.00 69.44 114 SER A O 1
ATOM 801 N N . ASP A 1 115 ? -2.551 -0.645 15.170 1.00 75.75 115 ASP A N 1
ATOM 802 C CA . ASP A 1 115 ? -2.285 0.632 14.480 1.00 75.75 115 ASP A CA 1
ATOM 803 C C . ASP A 1 115 ? -3.144 0.898 13.219 1.00 75.75 115 ASP A C 1
ATOM 805 O O . ASP A 1 115 ? -2.711 1.558 12.267 1.00 75.75 115 ASP A O 1
ATOM 809 N N . ASN A 1 116 ? -4.398 0.423 13.207 1.00 75.88 116 ASN A N 1
ATOM 810 C CA . ASN A 1 116 ? -5.403 0.870 12.238 1.00 75.88 116 ASN A CA 1
ATOM 811 C C . ASN A 1 116 ? -6.378 1.876 12.841 1.00 75.88 116 ASN A C 1
ATOM 813 O O . ASN A 1 116 ? -7.004 1.620 13.868 1.00 75.88 116 ASN A O 1
ATOM 817 N N . PHE A 1 117 ? -6.614 2.959 12.108 1.00 85.69 117 PHE A N 1
ATOM 818 C CA . PHE A 1 117 ? -7.732 3.85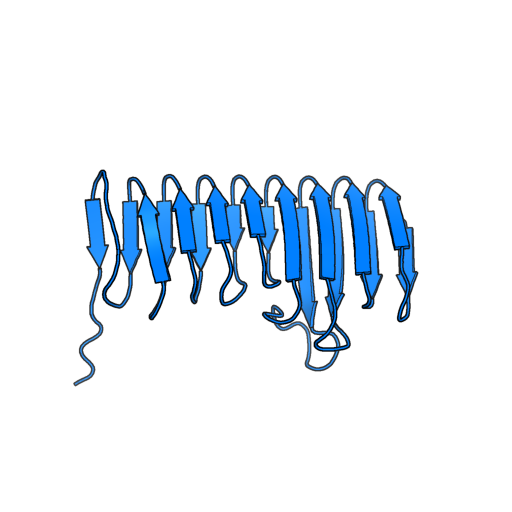1 12.352 1.00 85.69 117 PHE A CA 1
ATOM 819 C C . PHE A 1 117 ? -8.902 3.460 11.452 1.00 85.69 117 PHE A C 1
ATOM 821 O O . PHE A 1 117 ? -8.868 3.643 10.234 1.00 85.69 117 PHE A O 1
ATOM 828 N N . LEU A 1 118 ? -9.939 2.892 12.058 1.00 86.56 118 LEU A N 1
ATOM 829 C CA . LEU A 1 118 ? -11.111 2.392 11.344 1.00 86.56 118 LEU A CA 1
ATOM 830 C C . LEU A 1 118 ? -12.289 3.351 11.532 1.00 86.56 118 LEU A C 1
ATOM 832 O O . LEU A 1 118 ? -12.658 3.644 12.672 1.00 86.56 118 LEU A O 1
ATOM 836 N N . ILE A 1 119 ? -12.895 3.793 10.428 1.00 86.19 119 ILE A N 1
ATOM 837 C CA . ILE A 1 119 ? -14.147 4.552 10.393 1.00 86.19 119 ILE A CA 1
ATOM 838 C C . ILE A 1 119 ? -15.173 3.763 9.600 1.00 86.19 119 ILE A C 1
ATOM 840 O O . ILE A 1 119 ? -15.037 3.558 8.394 1.00 86.19 119 ILE A O 1
ATOM 844 N N . GLY A 1 120 ? -16.237 3.336 10.264 1.00 83.00 120 GLY A N 1
ATOM 845 C CA . GLY A 1 120 ? -17.263 2.584 9.575 1.00 83.00 120 GLY A CA 1
ATOM 846 C C . GLY A 1 120 ? -18.483 2.261 10.396 1.00 83.00 120 GLY A C 1
ATOM 847 O O . GLY A 1 120 ? -18.625 2.678 11.551 1.00 83.00 120 GLY A O 1
ATOM 848 N N . ILE A 1 121 ? -19.375 1.519 9.746 1.00 84.56 121 ILE A N 1
ATOM 849 C CA . ILE A 1 121 ? -20.578 0.981 10.373 1.00 84.56 121 ILE A CA 1
ATOM 850 C C . ILE A 1 121 ? -20.182 -0.202 11.257 1.00 84.56 121 ILE A C 1
ATOM 852 O O . ILE A 1 121 ? -20.601 -0.253 12.408 1.00 84.56 121 ILE A O 1
ATOM 856 N N . LEU A 1 122 ? -19.351 -1.111 10.741 1.00 85.44 122 LEU A N 1
ATOM 857 C CA . LEU A 1 122 ? -18.807 -2.260 11.457 1.00 85.44 122 LEU A CA 1
ATOM 858 C C . LEU A 1 122 ? -17.279 -2.217 11.413 1.00 85.44 122 LEU A C 1
ATOM 860 O O . LEU A 1 122 ? -16.686 -2.241 10.337 1.00 85.44 122 LEU A O 1
ATOM 864 N N . ASN A 1 123 ? -16.646 -2.184 12.581 1.00 82.56 123 ASN A N 1
ATOM 865 C CA . ASN A 1 123 ? -15.191 -2.219 12.714 1.00 82.56 123 ASN A CA 1
ATOM 866 C C . ASN A 1 123 ? -14.770 -3.442 13.542 1.00 82.56 123 ASN A C 1
ATOM 868 O O . ASN A 1 123 ? -15.285 -3.642 14.642 1.00 82.56 123 ASN A O 1
ATOM 872 N N . PHE A 1 124 ? -13.836 -4.236 13.020 1.00 84.12 124 PHE A N 1
ATOM 873 C CA . PHE A 1 124 ? -13.206 -5.368 13.700 1.00 84.12 124 PHE A CA 1
ATOM 874 C C . PHE A 1 124 ? -11.729 -5.050 13.917 1.00 84.12 124 PHE A C 1
ATOM 876 O O . PHE A 1 124 ? -11.048 -4.739 12.942 1.00 84.12 124 PHE A O 1
ATOM 883 N N . CYS A 1 125 ? -11.243 -5.069 15.162 1.00 76.75 125 CYS A N 1
ATOM 884 C CA . CYS A 1 125 ? -9.887 -4.601 15.464 1.00 76.75 125 CYS A CA 1
ATOM 885 C C . CYS A 1 125 ? -9.177 -5.331 16.620 1.00 76.75 125 CYS A C 1
ATOM 887 O O . CYS A 1 125 ? -9.837 -5.742 17.574 1.00 76.75 125 CYS A O 1
ATOM 889 N N . ASP A 1 126 ? -7.839 -5.433 16.575 1.00 74.38 126 ASP A N 1
ATOM 890 C CA . ASP A 1 126 ? -6.987 -5.901 17.694 1.00 74.38 126 ASP A CA 1
ATOM 891 C C . ASP A 1 126 ? -6.233 -4.732 18.367 1.00 74.38 126 ASP A C 1
ATOM 893 O O . ASP A 1 126 ? -5.003 -4.658 18.373 1.00 74.38 126 ASP A O 1
ATOM 897 N N . GLY A 1 127 ? -6.985 -3.745 18.881 1.00 61.28 127 GLY A N 1
ATOM 898 C CA . GLY A 1 127 ? -6.446 -2.600 19.637 1.00 61.28 127 GLY A CA 1
ATOM 899 C C . GLY A 1 127 ? -7.050 -1.226 19.298 1.00 61.28 127 GLY A C 1
ATOM 900 O O . GLY A 1 127 ? -7.704 -1.042 18.283 1.00 61.28 127 GLY A O 1
ATOM 901 N N . PHE A 1 128 ? -6.851 -0.233 20.172 1.00 51.22 128 PHE A N 1
ATOM 902 C CA . PHE A 1 128 ? -7.276 1.170 19.964 1.00 51.22 128 PHE A CA 1
ATOM 903 C C . PHE A 1 128 ? -6.207 1.936 19.148 1.00 51.22 128 PHE A C 1
ATOM 905 O O . PHE A 1 128 ? -5.035 1.638 19.375 1.00 51.22 128 PHE A O 1
ATOM 912 N N . PRO A 1 129 ? -6.531 2.930 18.280 1.00 53.47 129 PRO A N 1
ATOM 913 C CA . PRO A 1 129 ? -7.739 3.768 18.268 1.00 53.47 129 PRO A CA 1
ATOM 914 C C . PRO A 1 129 ? -8.617 3.680 16.999 1.00 53.47 129 PRO A C 1
ATOM 916 O O . PRO A 1 129 ? -8.139 3.818 15.878 1.00 53.47 129 PRO A O 1
ATOM 919 N N . THR A 1 130 ? -9.938 3.563 17.179 1.00 57.56 130 THR A N 1
ATOM 920 C CA . THR A 1 130 ? -10.941 3.564 16.093 1.00 57.56 130 THR A CA 1
ATOM 921 C C . THR A 1 130 ? -12.051 4.591 16.372 1.00 57.56 130 THR A C 1
ATOM 923 O O . THR A 1 130 ? -12.442 4.776 17.525 1.00 57.56 130 THR A O 1
ATOM 926 N N . VAL A 1 131 ? -12.561 5.280 15.339 1.00 54.78 131 VAL A N 1
ATOM 927 C CA . VAL A 1 131 ? -13.663 6.262 15.454 1.00 54.78 131 VAL A CA 1
ATOM 928 C C . VAL A 1 131 ? -14.881 5.727 14.711 1.00 54.78 131 VAL A C 1
ATOM 930 O O . VAL A 1 131 ? -14.843 5.492 13.511 1.00 54.78 131 VAL A O 1
ATOM 933 N N . MET A 1 132 ? -15.973 5.497 15.433 1.00 60.19 132 MET A N 1
ATOM 934 C CA . MET A 1 132 ? -17.122 4.716 14.967 1.00 60.19 132 MET A CA 1
ATOM 935 C C . MET A 1 132 ? -18.389 5.566 14.816 1.00 60.19 132 MET A C 1
ATOM 937 O O . MET A 1 132 ? -18.617 6.473 15.612 1.00 60.19 132 MET A O 1
ATOM 941 N N . ILE A 1 133 ? -19.239 5.200 13.845 1.00 57.22 133 ILE A N 1
ATOM 942 C CA . ILE A 1 133 ? -20.621 5.698 13.712 1.00 57.22 133 ILE A CA 1
ATOM 943 C C . ILE A 1 133 ? -21.674 4.611 14.079 1.00 57.22 133 ILE A C 1
ATOM 945 O O . ILE A 1 133 ? -22.745 4.968 14.560 1.00 57.22 133 ILE A O 1
ATOM 949 N N . GLY A 1 134 ? -21.384 3.306 13.891 1.00 58.56 134 GLY A N 1
ATOM 950 C CA . GLY A 1 134 ? -22.289 2.159 14.157 1.00 58.56 134 GLY A CA 1
ATOM 951 C C . GLY A 1 134 ? -21.933 1.237 15.351 1.00 58.56 134 GLY A C 1
ATOM 952 O O . GLY A 1 134 ? -22.381 1.485 16.466 1.00 58.56 134 GLY A O 1
ATOM 953 N N . PHE A 1 135 ? -21.177 0.146 15.126 1.00 61.53 135 PHE A N 1
ATOM 954 C CA . PHE A 1 135 ? -20.749 -0.847 16.139 1.00 61.53 135 PHE A CA 1
ATOM 955 C C . PHE A 1 135 ? -19.240 -1.198 16.030 1.00 61.53 135 PHE A C 1
ATOM 957 O O . PHE A 1 135 ? -18.712 -1.325 14.923 1.00 61.53 135 PHE A O 1
ATOM 964 N N . ASN A 1 136 ? -18.544 -1.412 17.167 1.00 57.97 136 ASN A N 1
ATOM 965 C CA . ASN A 1 136 ? -17.178 -1.988 17.220 1.00 57.97 136 ASN A CA 1
ATOM 966 C C . ASN A 1 136 ? -17.214 -3.399 17.776 1.00 57.97 136 ASN A C 1
ATOM 968 O O . ASN A 1 136 ? -17.730 -3.613 18.873 1.00 57.97 136 ASN A O 1
ATOM 972 N N . TYR A 1 137 ? -16.484 -4.287 17.116 1.00 66.12 137 TYR A N 1
ATOM 973 C CA . TYR A 1 137 ? -16.036 -5.553 17.668 1.00 66.12 137 TYR A CA 1
ATOM 974 C C . TYR A 1 137 ? -14.512 -5.554 17.726 1.00 66.12 137 TYR A C 1
ATOM 976 O O . TYR A 1 137 ? -13.835 -6.115 16.869 1.00 66.12 137 TYR A O 1
ATOM 984 N N . CYS A 1 138 ? -13.964 -4.905 18.752 1.00 62.16 138 CYS A N 1
ATOM 985 C CA . CYS A 1 138 ? -12.538 -4.993 19.028 1.00 62.16 138 CYS A CA 1
ATOM 986 C C . CYS A 1 138 ? -1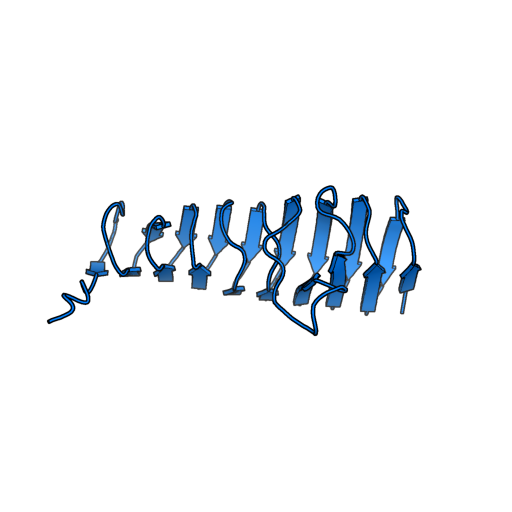2.279 -6.068 20.073 1.00 62.16 138 CYS A C 1
ATOM 988 O O . CYS A 1 138 ? -12.790 -6.000 21.195 1.00 62.16 138 CYS A O 1
ATOM 990 N N . TRP A 1 139 ? -11.473 -7.054 19.706 1.00 64.00 139 TRP A N 1
ATOM 991 C CA . TRP A 1 139 ? -11.017 -8.087 20.619 1.00 64.00 139 TRP A CA 1
ATOM 992 C C . TRP A 1 139 ? -9.558 -7.822 20.910 1.00 64.00 139 TRP A C 1
ATOM 994 O O . TRP A 1 139 ? -8.763 -7.717 19.994 1.00 64.00 139 TRP A O 1
ATOM 1004 N N . ARG A 1 140 ? -9.210 -7.703 22.187 1.00 50.59 140 ARG A N 1
ATOM 1005 C CA . ARG A 1 140 ? -7.814 -7.664 22.601 1.00 50.59 140 ARG A CA 1
ATOM 1006 C C . ARG A 1 140 ? -7.392 -9.101 22.848 1.00 50.59 140 ARG A C 1
ATOM 1008 O O . ARG A 1 140 ? -7.851 -9.684 23.835 1.00 50.59 140 ARG A O 1
ATOM 1015 N N . LEU A 1 141 ? -6.524 -9.660 22.009 1.00 51.03 141 LEU A N 1
ATOM 1016 C CA . LEU A 1 141 ? -5.822 -10.897 22.356 1.00 51.03 141 LEU A CA 1
ATOM 1017 C C . LEU A 1 141 ? -4.865 -10.577 23.514 1.00 51.03 141 LEU A C 1
ATOM 1019 O O . LEU A 1 141 ? -3.695 -10.251 23.337 1.00 51.03 141 LEU A O 1
ATOM 1023 N N . ARG A 1 142 ? -5.382 -10.610 24.749 1.00 42.47 142 ARG A N 1
ATOM 1024 C CA . ARG A 1 142 ? -4.544 -10.697 25.944 1.00 42.47 142 ARG A CA 1
ATOM 1025 C C . ARG A 1 142 ? -3.877 -12.070 25.905 1.00 42.47 142 ARG A C 1
ATOM 1027 O O . ARG A 1 142 ? -4.480 -13.057 26.320 1.00 42.47 142 ARG A O 1
ATOM 1034 N N . GLY A 1 143 ? -2.665 -12.112 25.354 1.00 49.03 143 GLY A N 1
ATOM 1035 C CA . GLY A 1 143 ? -1.738 -13.218 25.564 1.00 49.03 143 GLY A CA 1
ATOM 1036 C C . GLY A 1 143 ? -1.610 -13.496 27.063 1.00 49.03 143 GLY A C 1
ATOM 1037 O O . GLY A 1 143 ? -1.573 -12.555 27.862 1.00 49.03 143 GLY A O 1
ATOM 1038 N N . TRP A 1 144 ? -1.661 -14.779 27.409 1.00 40.78 144 TRP A N 1
ATOM 1039 C CA . TRP A 1 144 ? -1.405 -15.300 28.748 1.00 40.78 144 TRP A CA 1
ATOM 1040 C C . TRP A 1 144 ? 0.085 -15.205 29.072 1.00 40.78 144 TRP A C 1
ATOM 1042 O O . TRP A 1 144 ? 0.891 -15.374 28.128 1.00 40.78 144 TRP A O 1
#

pLDDT: mean 80.33, std 13.88, range [40.78, 96.0]

Sequence (144 aa):
MNIADGNVYAAQVGFLNKSAGGFTIQTGVANMVEIENNTNGGLQLGIYNEVTEGNLGSRISDNGYYVTAGVYNNGGGGVKIGVLNNGGKGGVKIGVLNISPSGLSIGAINVGESDNFLIGILNFCDGFPTVMIGFNYCWRLRGW

Secondary structure (DSSP, 8-state):
-EEE-SS--EEEEEEEEEEESSEEEEEEEEEEEEE-STT-EEEEEEEEEEEEEGGGSSEEP--SEEEEEEEEEES-EEEEEEEEEE--SSSEEEEEEEEESSEEEEEEEEEE-TTEEEEEEEEEESSS----SSEEEE------

Organism: NCBI:txid758847

Radius of gyration: 15.69 Å; chains: 1; bounding box: 35×22×52 Å

Foldseek 3Di:
DEEAEDQDAEEEEEQEYEYEFHEYEYEHAEYEYEYADQAGEYEEHHAYYAYAYDPPPGHQEQGYAYAYEHAAYTHYAHEYEHQHAYDHAEYEYEHAEAEYAEYEYDHQEYEYEPHYAYEHQEYEYQDDDYDYDHDYDHDHPPDD